Protein AF-A0A0F8XJ57-F1 (afdb_monomer)

Structure (mmCIF, N/CA/C/O backbone):
data_AF-A0A0F8XJ57-F1
#
_entry.id   AF-A0A0F8XJ57-F1
#
loop_
_atom_site.group_PDB
_atom_site.id
_atom_site.type_symbol
_atom_site.label_atom_id
_atom_site.label_alt_id
_atom_site.label_comp_id
_atom_site.label_asym_id
_atom_site.label_entity_id
_atom_site.label_seq_id
_atom_site.pdbx_PDB_ins_code
_atom_site.Cartn_x
_atom_site.Cartn_y
_atom_site.Cartn_z
_atom_site.occupancy
_atom_site.B_iso_or_equiv
_atom_site.auth_seq_id
_atom_site.auth_comp_id
_atom_site.auth_asym_id
_atom_site.auth_atom_id
_atom_site.pdbx_PDB_model_num
ATOM 1 N N . SER A 1 1 ? -11.945 -4.195 5.606 1.00 74.12 1 SER A N 1
ATOM 2 C CA . SER A 1 1 ? -12.724 -5.258 6.281 1.00 74.12 1 SER A CA 1
ATOM 3 C C . SER A 1 1 ? -11.788 -6.252 6.939 1.00 74.12 1 SER A C 1
ATOM 5 O O . SER A 1 1 ? -10.592 -6.211 6.689 1.00 74.12 1 SER A O 1
ATOM 7 N N . VAL A 1 2 ? -12.309 -7.126 7.805 1.00 85.75 2 VAL A N 1
ATOM 8 C CA . VAL A 1 2 ? -11.549 -8.290 8.286 1.00 85.75 2 VAL A CA 1
ATOM 9 C C . VAL A 1 2 ? -11.097 -9.102 7.069 1.00 85.75 2 VAL A C 1
ATOM 11 O O . VAL A 1 2 ? -11.930 -9.433 6.230 1.00 85.75 2 VAL A O 1
ATOM 14 N N . GLY A 1 3 ? -9.795 -9.370 6.962 1.00 88.38 3 GLY A N 1
ATOM 15 C CA . GLY A 1 3 ? -9.185 -10.058 5.816 1.00 88.38 3 GLY A CA 1
ATOM 16 C C . GLY A 1 3 ? -8.519 -9.136 4.789 1.00 88.38 3 GLY A C 1
ATOM 17 O O . GLY A 1 3 ? -7.703 -9.614 4.005 1.00 88.38 3 GLY A O 1
ATOM 18 N N . ASP A 1 4 ? -8.793 -7.828 4.822 1.00 95.88 4 ASP A N 1
ATOM 19 C CA . ASP A 1 4 ? -8.035 -6.863 4.024 1.00 95.88 4 ASP A CA 1
ATOM 20 C C . ASP A 1 4 ? -6.621 -6.731 4.598 1.00 95.88 4 ASP A C 1
ATOM 22 O O . ASP A 1 4 ? -6.402 -6.793 5.813 1.00 95.88 4 ASP A O 1
ATOM 26 N N . TRP A 1 5 ? -5.656 -6.502 3.720 1.00 95.94 5 TRP A N 1
ATOM 27 C CA . TRP A 1 5 ? -4.298 -6.189 4.125 1.00 95.94 5 TRP A CA 1
ATOM 28 C C . TRP A 1 5 ? -4.195 -4.737 4.573 1.00 95.94 5 TRP A C 1
ATOM 30 O O . TRP A 1 5 ? -4.927 -3.866 4.101 1.00 95.94 5 TRP A O 1
ATOM 40 N N . VAL A 1 6 ? -3.250 -4.472 5.471 1.00 95.62 6 VAL A N 1
ATOM 41 C CA . VAL A 1 6 ? -2.851 -3.112 5.831 1.00 95.62 6 VAL A CA 1
ATOM 42 C C . VAL A 1 6 ? -1.457 -2.875 5.268 1.00 95.62 6 VAL A C 1
ATOM 44 O O . VAL A 1 6 ? -0.482 -3.442 5.760 1.00 95.62 6 VAL A O 1
ATOM 47 N N . ILE A 1 7 ? -1.363 -2.040 4.235 1.00 95.56 7 ILE A N 1
ATOM 48 C CA . ILE A 1 7 ? -0.086 -1.617 3.657 1.00 95.56 7 ILE A CA 1
ATOM 49 C C . ILE A 1 7 ? 0.419 -0.421 4.462 1.00 95.56 7 ILE A C 1
ATOM 51 O O . ILE A 1 7 ? -0.304 0.565 4.629 1.00 95.56 7 ILE A O 1
ATOM 55 N N . LYS A 1 8 ? 1.655 -0.511 4.962 1.00 97.44 8 LYS A N 1
ATOM 56 C CA . LYS A 1 8 ? 2.319 0.590 5.661 1.00 97.44 8 LYS A CA 1
ATOM 57 C C . LYS A 1 8 ? 3.156 1.405 4.676 1.00 97.44 8 LYS A C 1
ATOM 59 O O . LYS A 1 8 ? 4.080 0.868 4.070 1.00 97.44 8 LYS 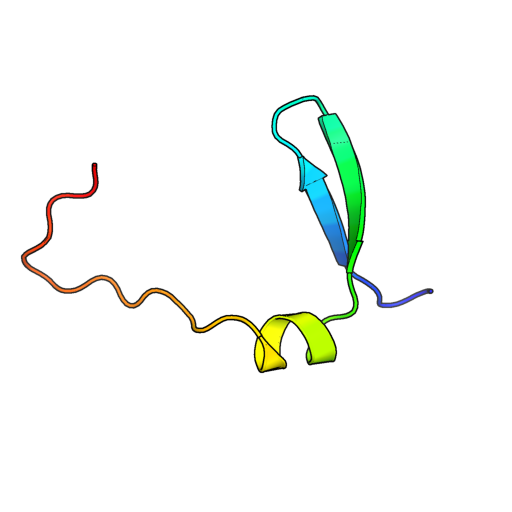A O 1
ATOM 64 N N . GLY A 1 9 ? 2.830 2.685 4.540 1.00 96.19 9 GLY A N 1
ATOM 65 C CA . 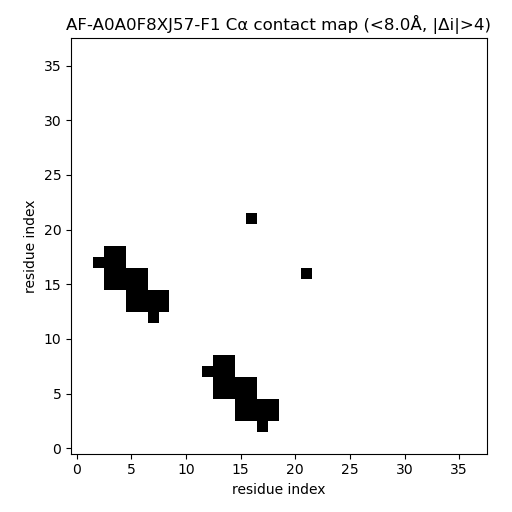GLY A 1 9 ? 3.597 3.640 3.747 1.00 96.19 9 GLY A CA 1
ATOM 66 C C . GLY A 1 9 ? 4.930 4.006 4.405 1.00 96.19 9 GLY A C 1
ATOM 67 O O . GLY A 1 9 ? 5.137 3.806 5.606 1.00 96.19 9 GLY A O 1
ATOM 68 N N . VAL A 1 10 ? 5.846 4.565 3.613 1.00 96.81 10 VAL A N 1
ATOM 69 C CA . VAL A 1 10 ? 7.191 4.953 4.073 1.00 96.81 10 VAL A CA 1
ATOM 70 C C . VAL A 1 10 ? 7.163 6.051 5.138 1.00 96.81 10 VAL A C 1
ATOM 72 O O . VAL A 1 10 ? 8.040 6.076 5.999 1.00 96.81 10 VAL A O 1
ATOM 75 N N . ALA A 1 11 ? 6.141 6.914 5.140 1.00 97.50 11 ALA A N 1
ATOM 76 C CA . ALA A 1 11 ? 5.960 7.944 6.161 1.00 97.50 11 ALA A CA 1
ATOM 77 C C . ALA A 1 11 ? 5.106 7.461 7.350 1.00 97.50 11 ALA A C 1
ATOM 79 O O . ALA A 1 11 ? 4.758 8.242 8.234 1.00 97.50 11 ALA A O 1
ATOM 80 N N . GLY A 1 12 ? 4.792 6.163 7.406 1.00 97.31 12 GLY A N 1
ATOM 81 C CA . GLY A 1 12 ? 3.996 5.567 8.474 1.00 97.31 12 GLY A CA 1
ATOM 82 C C . GLY A 1 12 ? 2.486 5.634 8.251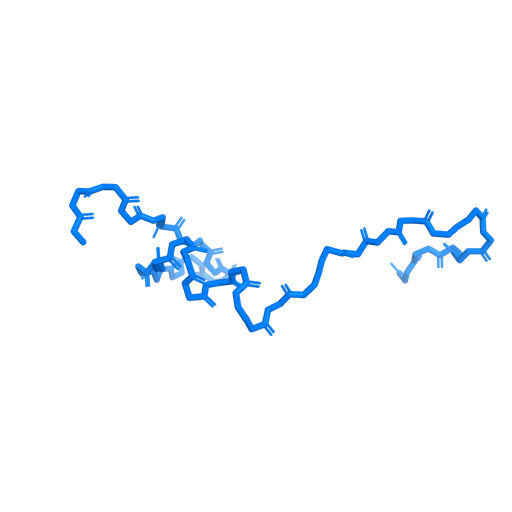 1.00 97.31 12 GLY A C 1
ATOM 83 O O . GLY A 1 12 ? 1.746 5.382 9.202 1.00 97.31 12 GLY A O 1
ATOM 84 N N . GLU A 1 13 ? 2.016 5.940 7.038 1.00 98.31 13 GLU A N 1
ATOM 85 C CA . GLU A 1 13 ? 0.593 5.848 6.707 1.00 98.31 13 GLU A CA 1
ATOM 86 C C . GLU A 1 13 ? 0.113 4.391 6.683 1.00 98.31 13 GLU A C 1
ATOM 88 O O . GLU A 1 13 ? 0.894 3.467 6.453 1.00 98.31 13 GLU A O 1
ATOM 93 N N . PHE A 1 14 ? -1.190 4.183 6.874 1.00 97.31 14 PHE A N 1
ATOM 94 C CA . PHE A 1 14 ? -1.814 2.866 6.794 1.00 97.31 14 PHE A CA 1
ATOM 95 C C . PHE A 1 14 ? -2.946 2.878 5.770 1.00 97.31 14 PHE A C 1
ATOM 97 O O . PHE A 1 14 ? -3.925 3.610 5.931 1.00 97.31 14 PHE A O 1
ATOM 104 N N . TYR A 1 15 ? -2.827 2.036 4.744 1.00 94.81 15 TYR A N 1
ATOM 105 C CA . TYR A 1 15 ? -3.815 1.912 3.675 1.00 94.81 15 TYR A CA 1
ATOM 106 C C . TYR A 1 15 ? -4.447 0.517 3.690 1.00 94.81 15 TYR A C 1
ATOM 108 O O . TYR A 1 15 ? -3.722 -0.477 3.583 1.00 94.81 15 TYR A O 1
ATOM 116 N N . PRO A 1 16 ? -5.783 0.404 3.811 1.00 96.69 16 PRO A N 1
ATOM 117 C CA . PRO A 1 16 ? -6.456 -0.872 3.633 1.00 96.69 16 PRO A CA 1
ATOM 118 C C . PRO A 1 16 ? -6.401 -1.276 2.156 1.00 96.69 16 PRO A C 1
ATOM 120 O O . PRO A 1 16 ? -6.695 -0.471 1.271 1.00 96.69 16 PRO A O 1
ATOM 123 N N . CYS A 1 17 ? -6.056 -2.527 1.883 1.00 96.56 17 CYS A N 1
ATOM 124 C CA . CYS A 1 17 ? -5.937 -3.055 0.532 1.00 96.56 17 CYS A CA 1
ATOM 125 C C . CYS A 1 17 ? -6.631 -4.413 0.437 1.00 96.56 17 CY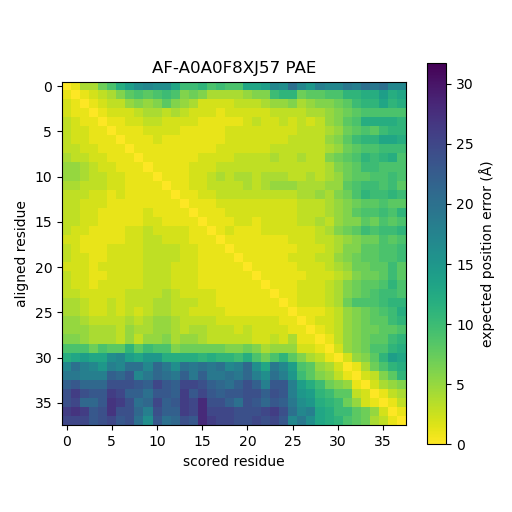S A C 1
ATOM 127 O O . CYS A 1 17 ? -6.396 -5.294 1.267 1.00 96.56 17 CYS A O 1
ATOM 129 N N . LYS A 1 18 ? -7.492 -4.594 -0.570 1.00 96.69 18 LYS A N 1
ATOM 130 C CA . LYS A 1 18 ? -8.077 -5.911 -0.826 1.00 96.69 18 LYS A CA 1
ATOM 131 C C . LYS A 1 18 ? -7.081 -6.771 -1.620 1.00 96.69 18 LYS A C 1
ATOM 133 O O . LYS A 1 18 ? -6.595 -6.292 -2.647 1.00 96.69 18 LYS A O 1
ATOM 138 N N . PRO A 1 19 ? -6.783 -8.008 -1.183 1.00 95.56 19 PRO A N 1
ATOM 139 C CA . PRO A 1 19 ? -5.761 -8.840 -1.826 1.00 95.56 19 PRO A CA 1
ATOM 140 C C . PRO A 1 19 ? -6.044 -9.154 -3.300 1.00 95.56 19 PRO A C 1
ATOM 142 O O . PRO A 1 19 ? -5.130 -9.175 -4.119 1.00 95.56 19 PRO A O 1
ATOM 145 N N . ASP A 1 20 ? -7.312 -9.370 -3.645 1.00 96.31 20 ASP A N 1
ATOM 146 C CA . ASP A 1 20 ? -7.776 -9.644 -5.007 1.00 96.31 20 ASP A CA 1
ATOM 147 C C . ASP A 1 20 ? -7.571 -8.446 -5.942 1.00 96.31 20 ASP A C 1
ATOM 149 O O . ASP A 1 20 ? -7.091 -8.615 -7.061 1.00 96.31 20 ASP A O 1
ATOM 153 N N . ILE A 1 21 ? -7.863 -7.231 -5.468 1.00 96.25 21 ILE A N 1
ATOM 154 C CA . ILE A 1 21 ? -7.604 -5.999 -6.222 1.00 96.25 21 ILE A CA 1
ATOM 155 C C . ILE A 1 21 ? -6.098 -5.817 -6.433 1.00 96.25 21 ILE A C 1
ATOM 157 O O . ILE A 1 21 ? -5.684 -5.522 -7.549 1.00 96.25 21 ILE A O 1
ATOM 161 N N . PHE A 1 22 ? -5.280 -6.028 -5.396 1.00 95.69 22 P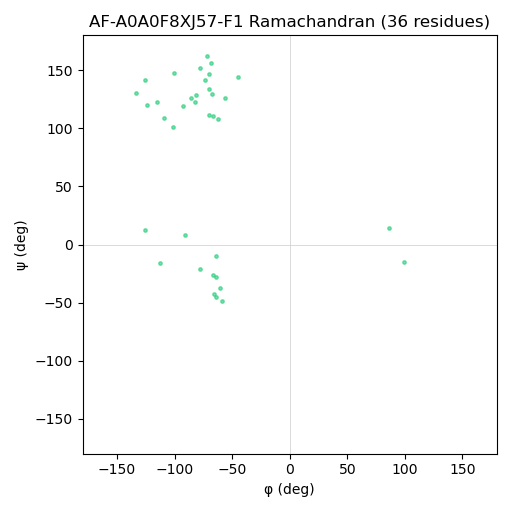HE A N 1
ATOM 162 C CA . PHE A 1 22 ? -3.824 -5.902 -5.506 1.00 95.69 22 PHE A CA 1
ATOM 163 C C . PHE A 1 22 ? -3.250 -6.847 -6.570 1.00 95.69 22 PHE A C 1
ATOM 165 O O . PHE A 1 22 ? -2.511 -6.408 -7.449 1.00 95.69 22 PHE A O 1
ATOM 172 N N . ALA A 1 23 ? -3.639 -8.125 -6.532 1.00 95.38 23 ALA A N 1
ATOM 173 C CA . ALA A 1 23 ? -3.191 -9.127 -7.499 1.00 95.38 23 ALA A CA 1
ATOM 174 C C . ALA A 1 23 ? -3.700 -8.865 -8.929 1.00 95.38 23 ALA A C 1
ATOM 176 O O . ALA A 1 23 ? -3.068 -9.293 -9.889 1.00 95.38 23 ALA A O 1
ATOM 177 N N . ALA A 1 24 ? -4.832 -8.171 -9.087 1.00 97.38 24 ALA A N 1
ATOM 178 C CA . ALA A 1 24 ? -5.367 -7.806 -10.398 1.00 97.38 24 ALA A CA 1
ATOM 179 C C . ALA A 1 24 ? -4.649 -6.605 -11.043 1.00 97.38 24 ALA A C 1
ATOM 181 O O . ALA A 1 24 ? -4.747 -6.432 -12.257 1.00 97.38 24 ALA A O 1
ATOM 182 N N . THR A 1 25 ? -3.967 -5.761 -10.260 1.00 97.00 25 THR A N 1
ATOM 183 C CA . THR A 1 25 ? -3.327 -4.527 -10.759 1.00 97.00 25 THR A CA 1
ATOM 184 C C . THR A 1 25 ? -1.802 -4.547 -10.719 1.00 97.00 25 THR A C 1
ATOM 186 O O . THR A 1 25 ? -1.183 -3.694 -11.352 1.00 97.00 25 THR A O 1
ATOM 189 N N . TYR A 1 26 ? -1.196 -5.475 -9.975 1.00 95.56 26 TYR A N 1
ATOM 190 C CA . TYR A 1 26 ? 0.254 -5.609 -9.839 1.00 95.56 26 TYR A CA 1
ATOM 191 C C . TYR A 1 26 ? 0.713 -7.019 -10.196 1.00 95.56 26 TYR A C 1
ATOM 193 O O . TYR A 1 26 ? 0.084 -8.006 -9.823 1.00 95.56 26 TYR A O 1
ATOM 201 N N . GLU A 1 27 ? 1.861 -7.103 -10.859 1.00 94.25 27 GLU A N 1
ATOM 202 C CA . GLU A 1 27 ? 2.554 -8.360 -11.124 1.00 94.25 27 GLU A CA 1
ATOM 203 C C . GLU A 1 27 ? 3.705 -8.533 -10.130 1.00 94.25 27 GLU A C 1
ATOM 205 O O . GLU A 1 27 ? 4.313 -7.562 -9.672 1.00 94.25 27 GLU A O 1
ATOM 210 N N . ALA A 1 28 ? 4.000 -9.782 -9.769 1.00 91.19 28 ALA A N 1
ATOM 211 C CA . ALA A 1 28 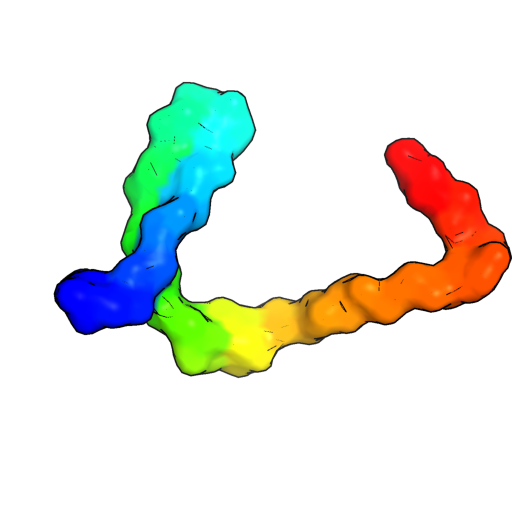? 5.141 -10.075 -8.918 1.00 91.19 28 ALA A CA 1
ATOM 212 C C . ALA A 1 28 ? 6.437 -9.780 -9.679 1.00 91.19 28 ALA A C 1
ATOM 214 O O . ALA A 1 28 ? 6.639 -10.273 -10.788 1.00 91.19 28 ALA A O 1
ATOM 215 N N . VAL A 1 29 ? 7.336 -9.016 -9.060 1.00 89.38 29 VAL A N 1
ATOM 216 C CA . VAL A 1 29 ? 8.683 -8.828 -9.597 1.00 89.38 29 VAL A CA 1
ATOM 217 C C . VAL A 1 29 ? 9.430 -10.148 -9.438 1.00 89.38 29 VAL A C 1
ATOM 219 O O . VAL A 1 29 ? 9.707 -10.586 -8.323 1.00 89.38 29 VAL A O 1
ATOM 222 N N . THR A 1 30 ? 9.721 -10.810 -10.553 1.00 85.69 30 THR A N 1
ATOM 223 C CA . THR A 1 30 ? 10.629 -11.956 -10.576 1.00 85.69 30 THR A CA 1
ATOM 224 C C . THR A 1 30 ? 12.054 -11.424 -10.628 1.00 85.69 30 THR A C 1
ATOM 226 O O . THR A 1 30 ? 12.382 -10.689 -11.557 1.00 85.69 30 THR A O 1
ATOM 229 N N . GLU A 1 31 ? 12.905 -11.781 -9.667 1.00 79.12 31 GLU A N 1
ATOM 230 C CA . GLU A 1 31 ? 14.335 -11.467 -9.752 1.00 79.12 31 GLU A CA 1
ATOM 231 C C . GLU A 1 31 ? 14.922 -12.181 -10.982 1.00 79.12 31 GLU A C 1
ATOM 233 O O . GLU A 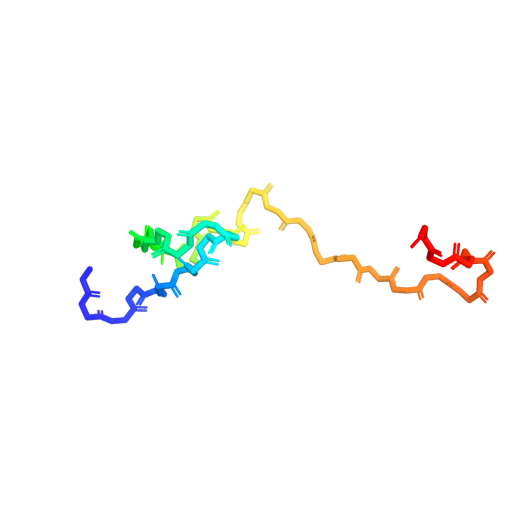1 31 ? 15.035 -13.409 -11.015 1.00 79.12 31 GLU A O 1
ATOM 238 N N . ALA A 1 32 ? 15.242 -11.424 -12.033 1.00 69.56 32 ALA A N 1
ATOM 239 C CA . ALA A 1 32 ? 16.065 -11.925 -13.125 1.00 69.56 32 ALA A CA 1
ATOM 240 C C . ALA A 1 32 ? 17.522 -12.014 -12.631 1.00 69.56 32 ALA A C 1
ATOM 242 O O . ALA A 1 32 ? 17.962 -11.125 -11.905 1.00 69.56 32 ALA A O 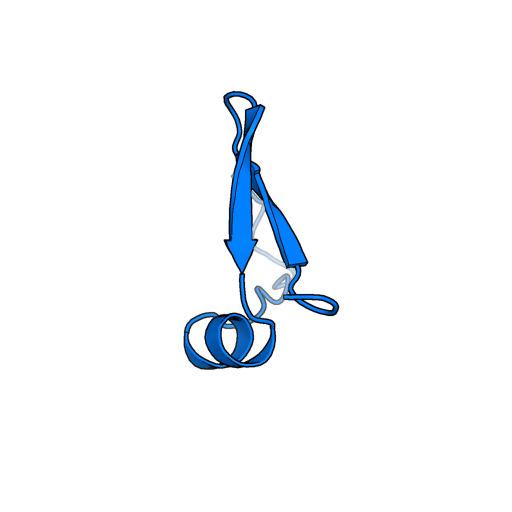1
ATOM 243 N N . PRO A 1 33 ? 18.293 -13.047 -13.017 1.00 68.38 33 PRO A N 1
ATOM 244 C CA . PRO A 1 33 ? 19.621 -13.304 -12.449 1.00 68.38 33 PRO A CA 1
ATOM 245 C C . PRO A 1 33 ? 20.680 -12.218 -12.722 1.00 68.38 33 PRO A C 1
ATOM 247 O O . PRO A 1 33 ? 21.741 -12.272 -12.110 1.00 68.38 33 PRO A O 1
ATOM 250 N N . ASP A 1 34 ? 20.407 -11.243 -13.596 1.00 68.81 34 ASP A N 1
ATOM 251 C CA . ASP A 1 34 ? 21.398 -10.271 -14.084 1.00 68.81 34 ASP A CA 1
ATOM 252 C C . ASP A 1 34 ? 21.007 -8.793 -13.897 1.00 68.81 34 ASP A C 1
ATOM 254 O O . ASP A 1 34 ? 21.668 -7.920 -14.458 1.00 68.81 34 ASP A O 1
ATOM 258 N N . ASP A 1 35 ? 19.973 -8.477 -13.113 1.00 65.69 35 ASP A N 1
ATOM 259 C CA . ASP A 1 35 ? 19.658 -7.079 -12.787 1.00 65.69 35 ASP A CA 1
ATOM 260 C C . ASP A 1 35 ? 20.174 -6.763 -11.372 1.00 65.69 35 ASP A C 1
ATOM 262 O O . ASP A 1 35 ? 19.564 -7.204 -10.390 1.00 65.69 35 ASP A O 1
ATOM 266 N N . PRO A 1 36 ? 21.327 -6.07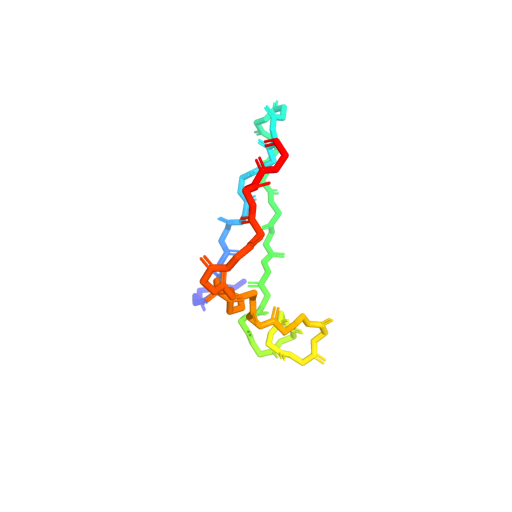6 -11.206 1.00 64.50 36 PRO A N 1
ATOM 267 C CA . PRO A 1 36 ? 21.724 -5.619 -9.889 1.00 64.50 36 PRO A CA 1
ATOM 268 C C . PRO A 1 36 ? 20.697 -4.562 -9.491 1.00 64.50 36 PRO A C 1
ATOM 270 O O . PRO A 1 36 ? 20.629 -3.496 -10.100 1.00 64.50 36 PRO A O 1
ATOM 273 N N . ALA A 1 37 ? 19.863 -4.902 -8.509 1.00 60.19 37 ALA A N 1
ATOM 274 C CA . ALA A 1 37 ? 18.828 -4.022 -7.988 1.00 60.19 37 ALA A CA 1
ATOM 275 C C . ALA A 1 37 ? 19.365 -2.588 -7.754 1.00 60.19 37 ALA A C 1
ATOM 277 O O . ALA A 1 37 ? 20.532 -2.442 -7.372 1.00 60.19 37 ALA A O 1
ATOM 278 N N . PRO A 1 38 ? 18.541 -1.547 -7.990 1.00 64.94 38 PRO A N 1
ATOM 279 C CA . PRO A 1 38 ? 18.940 -0.150 -7.818 1.00 64.94 38 PRO A CA 1
ATOM 280 C C . PRO A 1 38 ? 19.402 0.189 -6.394 1.00 64.94 38 PRO A C 1
ATOM 282 O O . PRO A 1 38 ? 18.883 -0.417 -5.427 1.00 64.94 38 PRO A O 1
#

pLDDT: mean 88.62, std 11.94, range [60.19, 98.31]

Solvent-accessible surface area (backbone atoms only — not comparable to full-atom values): 2706 Å² total; per-residue (Å²): 107,93,87,42,44,74,47,72,43,97,90,69,46,81,42,83,38,52,65,68,59,50,61,72,77,48,78,83,85,72,87,58,99,83,64,83,75,133

Mean predicted aligned error: 6.61 Å

Secondary structure (DSSP, 8-state):
-TT-EEEEPTTS-EEEE-HHHHHHH-------TT----

Nearest PDB structures (foldseek):
  7pua-assembly1_F3  TM=4.810E-01  e=3.978E+00  Trypanosoma brucei brucei
  7e8n-assembly1_A-2  TM=4.747E-01  e=8.481E+00  Hymenobacter psoromatis
  7e8n-assembly1_C-2  TM=4.368E-01  e=9.733E+00  Hymenobacter psoromatis

Radius of gyration: 13.73 Å; Cα contacts (8 Å, |Δi|>4): 23; chains: 1; bounding box: 34×21×23 Å

Organism: NCBI:txid412755

Foldseek 3Di:
DVQWDWDADPVGDTDTHRPVVCPVPDDDDDDDPPDPDD

Sequence (38 aa):
SVGDWVIKGVAGEFYPCKPDIFAATYEAVTEAPDDPAP